Protein AF-A0A1J3F6P7-F1 (afdb_monomer)

Sequence (86 aa):
HIACLFNGENVDYVKQLLASSGLDVNFGIEVLTNRSLICISRCKGTIMMHSLLQQLGREVVCEQSLDEPGKRQFLVDASEIYDVLV

pLDDT: mean 94.46, std 2.75, range [82.12, 97.88]

Mean predicted aligned error: 3.25 Å

Organism: Noccaea caerulescens (NCBI:txid107243)

Solvent-accessible surface area (backbone atoms only — not comparable to full-atom values): 5074 Å² total; per-residue (Å²): 103,51,54,74,74,40,60,64,35,45,47,67,60,53,46,61,75,40,62,83,67,82,55,65,54,68,61,51,52,51,53,34,40,77,68,65,58,33,47,70,39,88,90,71,45,20,31,42,52,53,68,70,57,25,49,52,51,42,50,60,35,45,67,68,28,78,92,43,61,79,75,25,95,61,77,83,50,71,64,62,47,49,69,66,73,110

Secondary structure (DSSP, 8-state):
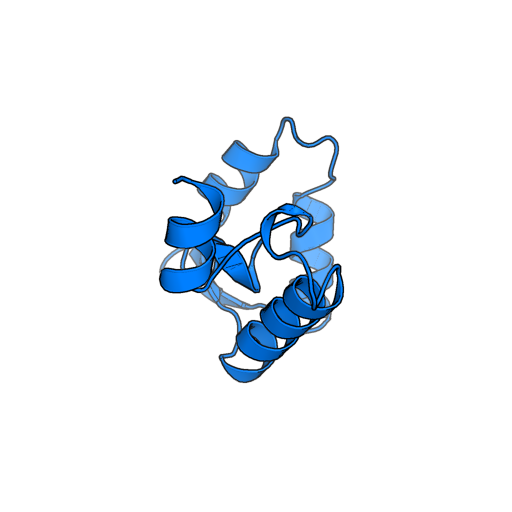-IIIIITTSBHHHHHHHTTTSSS-HHHHHHHHHHTTS-EE-TTT-BEE--HHHHHHHHHHHHTT-SS-GGGSS----HHHHHHHH-

Nearest PDB structures (foldseek):
  6c28-assembly2_B  TM=5.760E-01  e=2.160E-01  Rhodopseudomonas palustris CGA009
  3tqn-assembly2_B  TM=5.061E-01  e=1.514E+00  Coxiella burnetii
  7kk0-assembly1_A  TM=4.589E-01  e=1.852E+00  Variovorax paradoxus
  6fdm-assembly2_C  TM=5.880E-01  e=3.625E+00  Homo sapiens
  6fdm-assembly2_D  TM=5.282E-01  e=5.071E+00  Homo sapiens

Radius of gyration: 14.1 Å; Cα contacts (8 Å, |Δi|>4): 86; chains: 1; bounding box: 34×25×33 Å

Structure (mmCIF, N/CA/C/O backbone):
data_AF-A0A1J3F6P7-F1
#
_entry.id   AF-A0A1J3F6P7-F1
#
loop_
_atom_site.group_PDB
_atom_site.id
_atom_site.type_symbol
_atom_site.label_atom_id
_atom_site.label_alt_id
_atom_site.label_comp_id
_atom_site.label_asym_id
_atom_site.label_entity_id
_atom_site.label_seq_id
_atom_site.pdbx_PDB_ins_code
_atom_site.Cartn_x
_atom_site.Cartn_y
_atom_site.Cartn_z
_atom_site.occupancy
_atom_site.B_iso_or_equiv
_atom_site.auth_seq_id
_atom_site.auth_comp_id
_atom_site.auth_asym_id
_atom_site.auth_atom_id
_atom_site.pdbx_PDB_model_num
ATOM 1 N N . HIS A 1 1 ? -5.808 4.628 -0.103 1.00 88.56 1 HIS A N 1
ATOM 2 C CA . HIS A 1 1 ? -5.628 3.957 -1.410 1.00 88.56 1 HIS A CA 1
ATOM 3 C C . HIS A 1 1 ? -4.340 3.132 -1.468 1.00 88.56 1 HI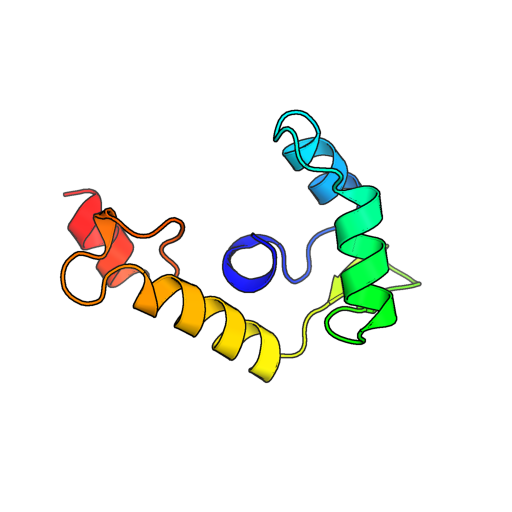S A C 1
ATOM 5 O O . HIS A 1 1 ? -4.437 1.933 -1.265 1.00 88.56 1 HIS A O 1
ATOM 11 N N . ILE A 1 2 ? -3.144 3.713 -1.669 1.00 94.62 2 ILE A N 1
ATOM 12 C CA . ILE A 1 2 ? -1.912 2.923 -1.920 1.00 94.62 2 ILE A CA 1
ATOM 13 C C . ILE A 1 2 ? -1.555 1.963 -0.772 1.00 94.62 2 ILE A C 1
ATOM 15 O O . ILE A 1 2 ? -1.413 0.772 -1.016 1.00 94.62 2 ILE A O 1
ATOM 19 N N . ALA A 1 3 ? -1.478 2.440 0.475 1.00 96.12 3 ALA A N 1
ATOM 20 C CA . ALA A 1 3 ? -1.108 1.598 1.622 1.00 96.12 3 ALA A CA 1
ATOM 21 C C . ALA A 1 3 ? -2.075 0.415 1.866 1.00 96.12 3 ALA A C 1
ATOM 23 O O . ALA A 1 3 ? -1.660 -0.673 2.282 1.00 96.12 3 ALA A O 1
ATOM 24 N N . CYS A 1 4 ? -3.364 0.619 1.587 1.00 95.06 4 CYS A N 1
ATOM 25 C CA . CYS A 1 4 ? -4.414 -0.369 1.825 1.00 95.06 4 CYS A CA 1
ATOM 26 C C . CYS A 1 4 ? -4.573 -1.348 0.655 1.00 95.06 4 CYS A C 1
ATOM 28 O O . CYS A 1 4 ? -4.695 -2.540 0.901 1.00 95.06 4 CYS A O 1
ATOM 30 N N . LEU A 1 5 ? -4.549 -0.855 -0.591 1.00 93.62 5 LEU A N 1
ATOM 31 C CA . LEU A 1 5 ? -5.001 -1.612 -1.767 1.00 93.62 5 LEU A CA 1
ATOM 32 C C . LEU A 1 5 ? -3.957 -1.766 -2.876 1.00 93.62 5 LEU A C 1
ATOM 34 O O . LEU A 1 5 ? -3.945 -2.789 -3.542 1.00 93.62 5 LEU A O 1
ATOM 38 N N . PHE A 1 6 ? -3.113 -0.758 -3.112 1.00 94.94 6 PHE A N 1
ATOM 39 C CA . PHE A 1 6 ? -2.344 -0.665 -4.365 1.00 94.94 6 PHE A CA 1
ATOM 40 C C . PHE A 1 6 ? -0.822 -0.766 -4.194 1.00 94.94 6 PHE A C 1
ATOM 42 O O . PHE A 1 6 ? -0.072 -0.442 -5.115 1.00 94.94 6 PHE A O 1
ATOM 49 N N . ASN A 1 7 ? -0.330 -1.182 -3.025 1.00 96.00 7 ASN A N 1
ATOM 50 C CA . ASN A 1 7 ? 1.093 -1.477 -2.863 1.00 96.00 7 ASN A CA 1
ATOM 51 C C . ASN A 1 7 ? 1.447 -2.746 -3.654 1.00 96.00 7 ASN A C 1
ATOM 53 O O . ASN A 1 7 ? 0.863 -3.797 -3.413 1.00 96.00 7 ASN A O 1
ATOM 57 N N . GLY A 1 8 ? 2.410 -2.651 -4.569 1.00 95.88 8 GLY A N 1
ATOM 58 C CA . GLY A 1 8 ? 2.808 -3.721 -5.487 1.00 95.88 8 GLY A CA 1
ATOM 59 C C . GLY A 1 8 ? 2.092 -3.698 -6.840 1.00 95.88 8 GLY A C 1
ATOM 60 O O . GLY A 1 8 ? 2.515 -4.409 -7.751 1.00 95.88 8 GLY A O 1
ATOM 61 N N . GLU A 1 9 ? 1.064 -2.863 -7.005 1.00 97.25 9 GLU A N 1
ATOM 62 C CA . GLU A 1 9 ? 0.268 -2.798 -8.234 1.00 97.25 9 GLU A CA 1
ATOM 63 C C . GLU A 1 9 ? 0.945 -1.984 -9.339 1.00 97.25 9 GLU A C 1
ATOM 65 O O . GLU A 1 9 ? 1.772 -1.102 -9.082 1.00 97.25 9 GLU A O 1
ATOM 70 N N . ASN A 1 10 ? 0.584 -2.267 -10.592 1.00 97.12 10 ASN A N 1
ATOM 71 C CA . ASN A 1 10 ? 1.084 -1.518 -11.743 1.00 97.12 10 ASN A CA 1
ATOM 72 C C . ASN A 1 10 ? 0.566 -0.066 -11.731 1.00 97.12 10 ASN A C 1
ATOM 74 O O . ASN A 1 10 ? -0.620 0.190 -11.523 1.00 97.12 10 ASN A O 1
ATOM 78 N N . VAL A 1 11 ? 1.458 0.895 -11.974 1.00 96.94 11 VAL A N 1
ATOM 79 C CA . VAL A 1 11 ? 1.149 2.325 -11.868 1.00 96.94 11 VAL A CA 1
ATOM 80 C C . VAL A 1 11 ? 0.090 2.786 -12.872 1.00 96.94 11 VAL A C 1
ATOM 82 O O . VAL A 1 11 ? -0.770 3.591 -12.516 1.00 96.94 11 VAL A O 1
ATOM 85 N N . ASP A 1 12 ? 0.108 2.264 -14.097 1.00 96.00 12 ASP A N 1
ATOM 86 C CA . ASP A 1 12 ? -0.845 2.658 -15.137 1.00 96.00 12 ASP A CA 1
ATOM 87 C C . ASP A 1 12 ? -2.235 2.092 -14.842 1.00 96.00 12 ASP A C 1
ATOM 89 O O . ASP A 1 12 ? -3.237 2.788 -15.012 1.00 96.00 12 ASP A O 1
ATOM 93 N N . TYR A 1 13 ? -2.294 0.881 -14.281 1.00 95.81 13 TYR A N 1
ATOM 94 C CA . TYR A 1 13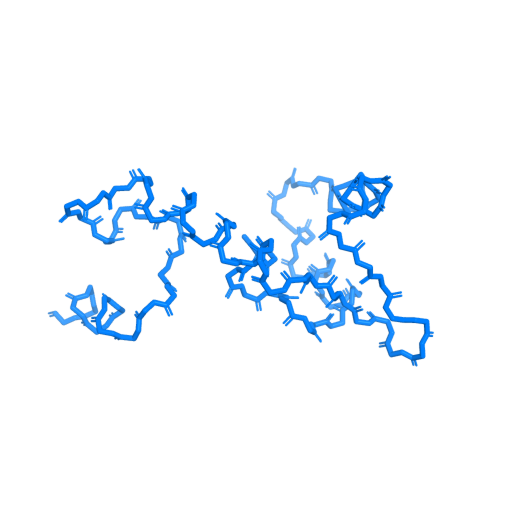 ? -3.538 0.298 -13.782 1.00 95.81 13 TYR A CA 1
ATOM 95 C C . TYR A 1 13 ? -4.157 1.142 -12.657 1.00 95.81 13 TYR A C 1
ATOM 97 O O . TYR A 1 13 ? -5.342 1.476 -12.703 1.00 95.81 13 TYR A O 1
ATOM 105 N N . VAL A 1 14 ? -3.349 1.566 -11.679 1.00 95.56 14 VAL A N 1
ATOM 106 C CA . VAL A 1 14 ? -3.813 2.430 -10.579 1.00 95.56 14 VAL A CA 1
ATOM 107 C C . VAL A 1 14 ? -4.308 3.781 -11.100 1.00 95.56 14 VAL A C 1
ATOM 109 O O . VAL A 1 14 ? -5.354 4.262 -10.660 1.00 95.56 14 VAL A O 1
ATOM 112 N N . LYS A 1 15 ? -3.602 4.386 -12.063 1.00 95.50 15 LYS A N 1
ATOM 113 C CA . LYS A 1 15 ? -4.039 5.630 -12.719 1.00 95.50 15 LYS A CA 1
ATOM 114 C C . LYS A 1 15 ? -5.377 5.462 -13.429 1.00 95.50 15 LYS A C 1
ATOM 116 O O . LYS A 1 15 ? -6.233 6.331 -13.301 1.00 95.50 15 LYS A O 1
ATOM 121 N N . GLN A 1 16 ? -5.570 4.352 -14.139 1.00 95.56 16 GLN A N 1
ATOM 122 C CA . GLN A 1 16 ? -6.815 4.067 -14.847 1.00 95.56 16 GLN A CA 1
ATOM 123 C C . GLN A 1 16 ? -7.991 3.878 -13.882 1.00 95.56 16 GLN A C 1
ATOM 125 O O . GLN A 1 16 ? -9.046 4.473 -14.091 1.00 95.56 16 GLN A O 1
ATOM 130 N N . LEU A 1 17 ? -7.809 3.106 -12.806 1.00 94.50 17 LEU A N 1
ATOM 131 C CA . LEU A 1 17 ? -8.850 2.894 -11.793 1.00 94.50 17 LEU A CA 1
ATOM 132 C C . LEU A 1 17 ? -9.275 4.192 -11.104 1.00 94.50 17 LEU A C 1
ATOM 134 O O . LEU A 1 17 ? -10.447 4.380 -10.788 1.00 94.50 17 LEU A O 1
ATOM 138 N N . LEU A 1 18 ? -8.321 5.088 -10.863 1.00 93.31 18 LEU A N 1
ATOM 139 C CA . LEU A 1 18 ? -8.568 6.351 -10.177 1.00 93.31 18 LEU A CA 1
ATOM 140 C C . LEU A 1 18 ? -8.877 7.507 -11.140 1.00 93.31 18 LEU A C 1
ATOM 142 O O . LEU A 1 18 ? -9.070 8.631 -10.679 1.00 93.31 18 LEU A O 1
ATOM 146 N N . ALA A 1 19 ? -8.987 7.261 -12.449 1.00 91.62 19 ALA A N 1
ATOM 147 C CA . ALA A 1 19 ? -9.215 8.309 -13.446 1.00 91.62 19 ALA A CA 1
ATOM 148 C C . ALA A 1 19 ? -10.522 9.088 -13.212 1.00 91.62 19 ALA A C 1
ATOM 150 O O . ALA A 1 19 ? -10.577 10.291 -13.452 1.00 91.62 19 ALA A O 1
ATOM 151 N N . SER A 1 20 ? -11.565 8.427 -12.697 1.00 90.06 20 SER A N 1
ATOM 152 C CA . SER A 1 20 ? -12.861 9.045 -12.383 1.00 90.06 20 SER A CA 1
ATOM 153 C C . SER A 1 20 ? -12.991 9.515 -10.930 1.00 90.06 20 SER A C 1
ATOM 155 O O . SER A 1 20 ? -14.070 9.936 -10.523 1.00 90.06 20 SER A O 1
ATOM 157 N N . SER A 1 21 ? -11.925 9.438 -10.126 1.00 87.06 21 SER A N 1
ATOM 158 C CA . SER A 1 21 ? -11.973 9.776 -8.693 1.00 87.06 21 SER A CA 1
ATOM 159 C C . SER A 1 21 ? -11.992 11.284 -8.404 1.00 87.06 21 SER A C 1
ATOM 161 O O . SER A 1 21 ? -12.118 11.681 -7.249 1.00 87.06 21 SER A O 1
ATOM 163 N N . GLY A 1 22 ? -11.829 12.130 -9.430 1.00 89.88 22 GLY A N 1
ATOM 164 C CA . GLY A 1 22 ? -11.676 13.582 -9.275 1.00 89.88 22 GLY A CA 1
ATOM 165 C C . GLY A 1 22 ? -10.321 14.009 -8.692 1.00 89.88 22 GLY A C 1
ATOM 166 O O . GLY A 1 22 ? -10.084 15.201 -8.513 1.00 89.88 22 GLY A O 1
ATOM 167 N N . LEU A 1 23 ? -9.429 13.056 -8.404 1.00 90.31 23 LEU A N 1
ATOM 168 C CA . LEU A 1 23 ? -8.067 13.307 -7.947 1.00 90.31 23 LEU A CA 1
ATOM 169 C C . LEU A 1 23 ? -7.131 13.522 -9.138 1.00 90.31 23 LEU A C 1
ATOM 171 O O . LEU A 1 23 ? -7.222 12.818 -10.145 1.00 90.31 23 LEU A O 1
ATOM 175 N N . ASP A 1 24 ? -6.147 14.406 -8.981 1.00 94.62 24 ASP A N 1
ATOM 176 C CA . ASP A 1 24 ? -4.985 14.417 -9.869 1.00 94.62 24 ASP A CA 1
ATOM 177 C C . ASP A 1 24 ? -4.018 13.299 -9.456 1.00 94.62 24 ASP A C 1
ATOM 179 O O . ASP A 1 24 ? -3.088 13.477 -8.663 1.00 94.62 24 ASP A O 1
ATOM 183 N N . VAL A 1 25 ? -4.293 12.096 -9.958 1.00 94.62 25 VAL A N 1
ATOM 184 C CA . VAL A 1 25 ? -3.541 10.882 -9.615 1.00 94.62 25 VAL A CA 1
ATOM 185 C C . VAL A 1 25 ? -2.086 10.981 -10.074 1.00 94.62 25 VAL A C 1
ATOM 187 O O . VAL A 1 25 ? -1.192 10.503 -9.377 1.00 94.62 25 VAL A O 1
ATOM 190 N N . ASN A 1 26 ? -1.831 11.614 -11.225 1.00 95.12 26 ASN A N 1
ATOM 191 C CA . ASN A 1 26 ? -0.475 11.784 -11.743 1.00 95.12 26 ASN A CA 1
ATOM 192 C C . ASN A 1 26 ? 0.344 12.672 -10.809 1.00 95.12 26 ASN A C 1
ATOM 194 O O . ASN A 1 26 ? 1.419 12.256 -10.371 1.00 95.12 26 ASN A O 1
ATOM 198 N N . PHE A 1 27 ? -0.202 13.834 -10.443 1.00 95.81 27 PHE A N 1
ATOM 199 C CA . PHE A 1 27 ? 0.438 14.738 -9.495 1.00 95.81 27 PHE A CA 1
ATOM 200 C C . PHE A 1 27 ? 0.628 14.083 -8.122 1.00 95.81 27 PHE A C 1
ATOM 202 O O . PHE A 1 27 ? 1.701 14.171 -7.527 1.00 95.81 27 PHE A O 1
ATOM 209 N N . GLY A 1 28 ? -0.376 13.350 -7.630 1.00 95.69 28 GLY A N 1
ATOM 210 C CA . GLY A 1 28 ? -0.278 12.623 -6.363 1.00 95.69 28 GLY A CA 1
ATOM 211 C C . GLY A 1 28 ? 0.876 11.613 -6.343 1.00 95.69 28 GLY A C 1
ATOM 212 O O . GLY A 1 28 ? 1.654 11.581 -5.390 1.00 95.69 28 GLY A O 1
ATOM 213 N N . ILE A 1 29 ? 1.031 10.818 -7.405 1.00 95.81 29 ILE A N 1
ATOM 214 C CA . ILE A 1 29 ? 2.124 9.839 -7.525 1.00 95.81 29 ILE A CA 1
ATOM 215 C C . ILE A 1 29 ? 3.486 10.537 -7.619 1.00 95.81 29 ILE A C 1
ATOM 217 O O . ILE A 1 29 ? 4.447 10.088 -6.986 1.00 95.81 29 ILE A O 1
ATOM 221 N N . GLU A 1 30 ? 3.574 11.642 -8.360 1.00 97.00 30 GLU A N 1
ATOM 222 C CA . GLU A 1 30 ? 4.793 12.448 -8.461 1.00 97.00 30 GLU A CA 1
ATOM 223 C C . GLU A 1 30 ? 5.218 12.991 -7.089 1.00 97.00 30 GLU A C 1
ATOM 225 O O . GLU A 1 30 ? 6.357 12.788 -6.667 1.00 97.00 30 GLU A O 1
ATOM 230 N N . VAL A 1 31 ? 4.294 13.598 -6.338 1.00 97.81 31 VAL A N 1
ATOM 231 C CA . VAL A 1 31 ? 4.562 14.132 -4.993 1.00 97.81 31 VAL A CA 1
ATOM 232 C C . VAL A 1 31 ? 5.019 13.034 -4.034 1.00 97.81 31 VAL A C 1
ATOM 234 O O . VAL A 1 31 ? 5.984 13.229 -3.291 1.00 97.81 31 VAL A O 1
ATOM 237 N N . LEU A 1 32 ? 4.354 11.875 -4.042 1.00 97.00 32 LEU A N 1
ATOM 238 C CA . LEU A 1 32 ? 4.727 10.749 -3.183 1.00 97.00 32 LEU A CA 1
ATOM 239 C C . LEU A 1 32 ? 6.117 10.199 -3.532 1.00 97.00 32 LEU A C 1
ATOM 241 O O . LEU A 1 32 ? 6.878 9.856 -2.625 1.00 97.00 32 LEU A O 1
ATOM 245 N N . THR A 1 33 ? 6.467 10.157 -4.820 1.00 97.00 33 THR A N 1
ATOM 246 C CA . THR A 1 33 ? 7.794 9.725 -5.288 1.00 97.00 33 THR A CA 1
ATOM 247 C C . THR A 1 33 ? 8.870 10.738 -4.890 1.00 97.00 33 THR A C 1
ATOM 249 O O . THR A 1 33 ? 9.887 10.360 -4.313 1.00 97.00 33 THR A O 1
ATOM 252 N N . ASN A 1 34 ? 8.620 12.035 -5.096 1.00 97.88 34 ASN A N 1
ATOM 253 C CA . ASN A 1 34 ? 9.540 13.116 -4.723 1.00 97.88 34 ASN A CA 1
ATOM 254 C C . ASN A 1 34 ? 9.800 13.171 -3.209 1.00 97.88 34 ASN A C 1
ATOM 256 O O . ASN A 1 34 ? 10.896 13.518 -2.774 1.00 97.88 34 ASN A O 1
ATOM 260 N N . ARG A 1 35 ? 8.814 12.785 -2.390 1.00 97.12 35 ARG A N 1
ATOM 261 C CA . ARG A 1 35 ? 8.954 12.668 -0.929 1.00 97.12 35 ARG A CA 1
ATOM 262 C C . ARG A 1 35 ? 9.532 11.330 -0.464 1.00 97.12 35 ARG A C 1
ATOM 264 O O . ARG A 1 35 ? 9.588 11.094 0.738 1.00 97.12 35 ARG A O 1
ATOM 271 N N . SER A 1 36 ? 9.956 10.461 -1.383 1.00 96.00 36 SER A N 1
ATOM 272 C CA . SER A 1 36 ? 10.462 9.112 -1.082 1.00 96.00 36 SER A CA 1
ATOM 273 C C . SER A 1 36 ? 9.478 8.239 -0.287 1.00 96.00 36 SER A C 1
ATOM 275 O O . SER A 1 36 ? 9.887 7.315 0.413 1.00 96.00 36 SER A O 1
ATOM 277 N N . LEU A 1 37 ? 8.174 8.521 -0.382 1.00 97.44 37 LEU A N 1
ATOM 278 C CA . LEU A 1 37 ? 7.133 7.740 0.292 1.00 97.44 37 LEU A CA 1
ATOM 279 C C . LEU A 1 37 ? 6.752 6.491 -0.508 1.00 97.44 37 LEU A C 1
ATOM 281 O O . LEU A 1 37 ? 6.316 5.488 0.059 1.00 97.44 37 LEU A O 1
ATOM 285 N N . ILE A 1 38 ? 6.935 6.553 -1.827 1.00 97.44 38 ILE A N 1
ATOM 286 C CA . ILE A 1 38 ? 6.813 5.420 -2.740 1.00 97.44 38 ILE A CA 1
ATOM 287 C C . ILE A 1 38 ? 7.970 5.430 -3.741 1.00 97.44 38 ILE A C 1
ATOM 289 O O . ILE A 1 38 ? 8.605 6.456 -3.977 1.00 97.44 38 ILE A O 1
ATOM 293 N N . CYS A 1 39 ? 8.209 4.286 -4.367 1.00 97.12 39 CYS A N 1
ATOM 294 C CA . CYS A 1 39 ? 9.113 4.123 -5.497 1.00 97.12 39 CYS A CA 1
ATOM 295 C C . CYS A 1 39 ? 8.383 3.375 -6.615 1.00 97.12 39 CYS A C 1
ATOM 297 O O . CYS A 1 39 ? 7.588 2.480 -6.339 1.00 97.12 39 CYS A O 1
ATOM 299 N N . ILE A 1 40 ? 8.658 3.712 -7.875 1.00 97.19 40 ILE A N 1
ATOM 300 C CA . ILE A 1 40 ? 8.146 2.961 -9.024 1.00 97.19 40 ILE A CA 1
ATOM 301 C C . ILE A 1 40 ? 9.258 2.044 -9.529 1.00 97.19 40 ILE A C 1
ATOM 303 O O . ILE A 1 40 ? 10.338 2.499 -9.915 1.00 97.19 40 ILE A O 1
ATOM 307 N N . SER A 1 41 ? 8.996 0.738 -9.536 1.00 95.44 41 SER A N 1
ATOM 308 C CA . SER A 1 41 ? 9.929 -0.258 -10.062 1.00 95.44 41 SER A CA 1
ATOM 309 C C . SER A 1 41 ? 10.201 -0.007 -11.543 1.00 95.44 41 SER A C 1
ATOM 311 O O . SER A 1 41 ? 9.292 -0.088 -12.365 1.00 95.44 41 SER A O 1
ATOM 313 N N . ARG A 1 42 ? 11.467 0.227 -11.907 1.00 91.62 42 ARG A N 1
ATOM 314 C CA . ARG A 1 42 ? 11.858 0.471 -13.307 1.00 91.62 42 ARG A CA 1
ATOM 315 C C . ARG A 1 42 ? 11.582 -0.718 -14.228 1.00 91.62 42 ARG A C 1
ATOM 317 O O . ARG A 1 42 ? 11.295 -0.515 -15.397 1.00 91.62 42 ARG A O 1
ATOM 324 N N . CYS A 1 43 ? 11.667 -1.946 -13.711 1.00 92.69 43 CYS A N 1
ATOM 325 C CA . CYS A 1 43 ? 11.500 -3.152 -14.526 1.00 92.69 43 CYS A CA 1
ATOM 326 C C . CYS A 1 43 ? 10.032 -3.558 -14.707 1.00 92.69 43 CYS A C 1
ATOM 328 O O . CYS A 1 43 ? 9.700 -4.176 -15.711 1.00 92.69 43 CYS A O 1
ATOM 330 N N . LYS A 1 44 ? 9.170 -3.274 -13.719 1.00 92.94 44 LYS A N 1
ATOM 331 C CA . LYS A 1 44 ? 7.773 -3.753 -13.695 1.00 92.94 44 LYS A CA 1
ATOM 332 C C . LYS A 1 44 ? 6.722 -2.639 -13.737 1.00 92.94 44 LYS A C 1
ATOM 334 O O . LYS A 1 44 ? 5.540 -2.933 -13.884 1.00 92.94 44 LYS A O 1
ATOM 339 N N . GLY A 1 45 ? 7.123 -1.380 -13.555 1.00 95.94 45 GLY A N 1
ATOM 340 C CA . GLY A 1 45 ? 6.199 -0.251 -13.429 1.00 95.94 45 GLY A CA 1
ATOM 341 C C . GLY A 1 45 ? 5.308 -0.330 -12.186 1.00 95.94 45 GLY A C 1
ATOM 342 O O . GLY A 1 45 ? 4.230 0.251 -12.175 1.00 95.94 45 GLY A O 1
ATOM 343 N N . THR A 1 46 ? 5.707 -1.080 -11.156 1.00 97.44 46 THR A N 1
ATOM 344 C CA . THR A 1 46 ? 4.889 -1.296 -9.955 1.00 97.44 46 THR A CA 1
ATOM 345 C C . THR A 1 46 ? 5.186 -0.269 -8.875 1.00 97.44 46 THR A C 1
ATOM 347 O O . THR A 1 46 ? 6.348 0.082 -8.653 1.00 97.44 46 THR A O 1
ATOM 350 N N . ILE A 1 47 ? 4.145 0.183 -8.182 1.00 97.88 47 ILE A N 1
ATOM 351 C CA . ILE A 1 47 ? 4.258 1.053 -7.012 1.00 97.88 47 ILE A CA 1
ATOM 352 C C . ILE A 1 47 ? 4.786 0.226 -5.843 1.00 97.88 47 ILE A C 1
ATOM 354 O O . ILE A 1 47 ? 4.257 -0.834 -5.537 1.00 97.88 47 ILE A O 1
ATOM 358 N N . MET A 1 48 ? 5.815 0.723 -5.170 1.00 97.44 48 MET A N 1
ATOM 359 C CA . MET A 1 48 ? 6.432 0.087 -4.013 1.00 97.44 48 MET A CA 1
ATOM 360 C C . MET A 1 48 ? 6.420 1.068 -2.846 1.00 97.44 48 MET A C 1
ATOM 362 O O . MET A 1 48 ? 6.991 2.154 -2.935 1.00 97.44 48 MET A O 1
ATOM 366 N N . MET A 1 49 ? 5.796 0.675 -1.744 1.00 97.69 49 MET A N 1
ATOM 367 C CA . MET A 1 49 ? 5.808 1.392 -0.472 1.00 97.69 49 MET A CA 1
ATOM 368 C C . MET A 1 49 ? 6.552 0.553 0.566 1.00 97.69 49 MET A C 1
ATOM 370 O O . MET A 1 49 ? 6.330 -0.655 0.669 1.00 97.69 49 MET A O 1
ATOM 374 N N . HIS A 1 50 ? 7.441 1.189 1.333 1.00 96.69 50 HIS A N 1
ATOM 375 C CA . HIS A 1 50 ? 8.154 0.518 2.418 1.00 96.69 50 HIS A CA 1
ATOM 376 C C . HIS A 1 50 ? 7.161 -0.013 3.462 1.00 96.69 50 HIS A C 1
ATOM 378 O O . HIS A 1 50 ? 6.177 0.662 3.763 1.00 96.69 50 HIS A O 1
ATOM 384 N N . SER A 1 51 ? 7.423 -1.181 4.053 1.00 96.38 51 SER A N 1
ATOM 385 C CA . SER A 1 51 ? 6.500 -1.836 4.995 1.00 96.38 51 SER A CA 1
ATOM 386 C C . SER A 1 51 ? 6.091 -0.931 6.161 1.00 96.38 51 SER A C 1
ATOM 388 O O . SER A 1 51 ? 4.912 -0.849 6.481 1.00 96.38 51 SER A O 1
ATOM 390 N N . LEU A 1 52 ? 7.038 -0.175 6.729 1.00 97.50 52 LEU A N 1
ATOM 391 C CA . LEU A 1 52 ? 6.753 0.793 7.800 1.00 97.50 52 LEU A CA 1
ATOM 392 C C . LEU A 1 52 ? 5.834 1.938 7.347 1.00 97.50 52 LEU A C 1
ATOM 394 O O . LEU A 1 52 ? 4.954 2.349 8.092 1.00 97.50 52 LEU A O 1
ATOM 398 N N . LEU A 1 53 ? 5.998 2.435 6.117 1.00 97.12 53 LEU A N 1
ATOM 399 C CA . LEU A 1 53 ? 5.107 3.462 5.567 1.00 97.12 53 LEU A CA 1
ATOM 400 C C . LEU A 1 53 ? 3.726 2.889 5.253 1.00 97.12 53 LEU A C 1
ATOM 402 O O . LEU A 1 53 ? 2.720 3.571 5.431 1.00 97.12 53 LEU A O 1
ATOM 406 N N . GLN A 1 54 ? 3.670 1.633 4.810 1.00 96.81 54 GLN A N 1
ATOM 407 C CA . GLN A 1 54 ? 2.411 0.936 4.595 1.00 96.81 54 GLN A CA 1
ATOM 408 C C . GLN A 1 54 ? 1.664 0.737 5.913 1.00 96.81 54 GLN A C 1
ATOM 410 O O . GLN A 1 54 ? 0.460 0.977 5.960 1.00 96.81 54 GLN A O 1
ATOM 415 N N . GLN A 1 55 ? 2.368 0.335 6.970 1.00 96.56 55 GLN A N 1
ATOM 416 C CA . GLN A 1 55 ? 1.804 0.209 8.306 1.00 96.56 55 GLN A CA 1
ATOM 417 C C . GLN A 1 55 ? 1.278 1.559 8.801 1.00 96.56 55 GLN A C 1
ATOM 419 O O . GLN A 1 55 ? 0.095 1.652 9.112 1.00 96.56 55 GLN A O 1
ATOM 424 N N . LEU A 1 56 ? 2.095 2.615 8.745 1.00 96.06 56 LEU A N 1
ATOM 425 C CA . LEU A 1 56 ? 1.679 3.968 9.125 1.00 96.06 56 LEU A CA 1
ATOM 426 C C . LEU A 1 56 ? 0.438 4.424 8.341 1.00 96.06 56 LEU A C 1
ATOM 428 O O . LEU A 1 56 ? -0.520 4.938 8.907 1.00 96.06 56 LEU A O 1
ATOM 432 N N . GLY A 1 57 ? 0.418 4.204 7.025 1.00 95.44 57 GLY A N 1
ATOM 433 C CA . GLY A 1 57 ? -0.727 4.564 6.191 1.00 95.44 57 GLY A CA 1
ATOM 434 C C . GLY A 1 57 ? -2.004 3.792 6.536 1.00 95.44 57 GLY A C 1
ATOM 435 O O . GLY A 1 57 ? -3.095 4.321 6.335 1.00 95.44 57 GLY A O 1
ATOM 436 N N . ARG A 1 58 ? -1.888 2.559 7.044 1.00 95.44 58 ARG A N 1
ATOM 437 C CA . ARG A 1 58 ? -3.025 1.758 7.526 1.00 95.44 58 ARG A CA 1
ATOM 438 C C . ARG A 1 58 ? -3.486 2.205 8.911 1.00 95.44 58 ARG A C 1
ATOM 440 O O . ARG A 1 58 ? -4.689 2.286 9.126 1.00 95.44 58 ARG A O 1
ATOM 447 N N . GLU A 1 59 ? -2.560 2.549 9.803 1.00 95.44 59 GLU A N 1
ATOM 448 C CA . GLU A 1 59 ? -2.864 3.107 11.128 1.00 95.44 59 GLU A CA 1
ATOM 449 C C . GLU A 1 59 ? -3.668 4.408 11.003 1.00 95.44 59 GLU A C 1
ATOM 451 O O . GLU A 1 59 ? -4.721 4.528 11.620 1.00 95.44 59 GLU A O 1
ATOM 456 N N . VAL A 1 60 ? -3.284 5.305 10.089 1.00 95.44 60 VAL A N 1
ATOM 457 C CA . VAL A 1 60 ? -4.046 6.538 9.800 1.00 95.44 60 VAL A CA 1
ATOM 458 C C . VAL A 1 60 ? -5.489 6.250 9.362 1.00 95.44 60 VAL A C 1
ATOM 460 O O . VAL A 1 60 ? -6.395 7.022 9.666 1.00 95.44 60 VAL A O 1
ATOM 463 N N . VAL A 1 61 ? -5.734 5.154 8.636 1.00 94.44 61 VAL A N 1
ATOM 464 C CA . VAL A 1 61 ? -7.103 4.759 8.259 1.00 94.44 61 VAL A CA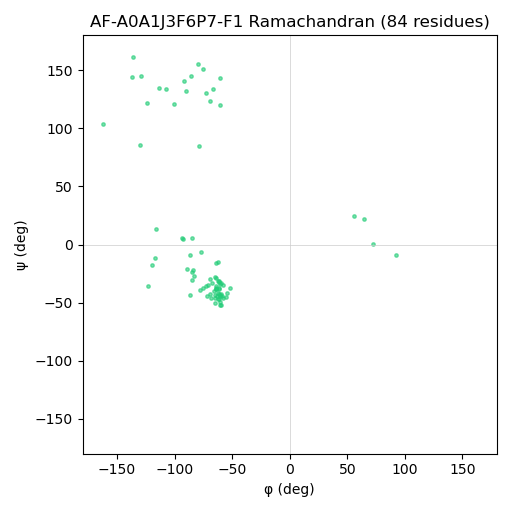 1
ATOM 465 C C . VAL A 1 61 ? -7.854 4.156 9.447 1.00 94.44 61 VAL A C 1
ATOM 467 O O . VAL A 1 61 ? -9.040 4.427 9.608 1.00 94.44 61 VAL A O 1
ATOM 470 N N . CYS A 1 62 ? -7.174 3.383 10.294 1.00 93.50 62 CYS A N 1
ATOM 471 C CA . CYS A 1 62 ? -7.742 2.842 11.528 1.00 93.50 62 CYS A CA 1
ATOM 472 C C . CYS A 1 62 ? -8.219 3.964 12.470 1.00 93.50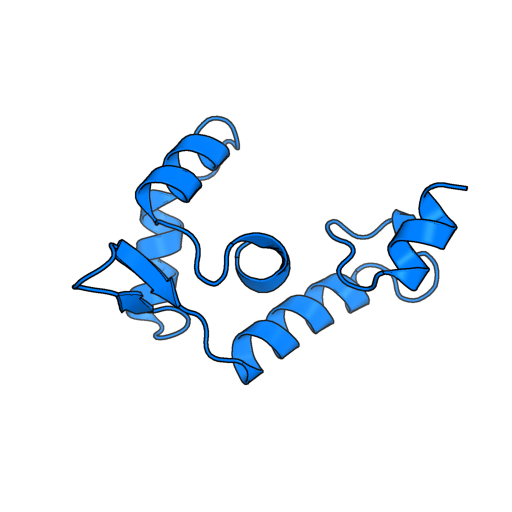 62 CYS A C 1
ATOM 474 O O . CYS A 1 62 ? -9.340 3.925 12.978 1.00 93.50 62 CYS A O 1
ATOM 476 N N . GLU A 1 63 ? -7.420 5.025 12.609 1.00 94.56 63 GLU A N 1
ATOM 477 C CA . GLU A 1 63 ? -7.725 6.200 13.437 1.00 94.56 63 GLU A CA 1
ATOM 478 C C . GLU A 1 63 ? -8.955 6.999 12.973 1.00 94.56 63 GLU A C 1
ATOM 480 O O . GLU A 1 63 ? -9.501 7.778 13.753 1.00 94.56 63 GLU A O 1
ATOM 485 N N . GLN A 1 64 ? -9.445 6.802 11.741 1.00 94.44 64 GLN A N 1
ATOM 486 C CA . GLN A 1 64 ? -10.665 7.471 11.263 1.00 94.44 64 GLN A CA 1
ATOM 487 C C . GLN A 1 64 ? -11.893 7.104 12.105 1.00 94.44 64 GLN A C 1
ATOM 489 O O . GLN A 1 64 ? -12.802 7.920 12.259 1.00 94.44 64 GLN A O 1
ATOM 494 N N . SER A 1 65 ? -11.933 5.881 12.640 1.00 94.44 65 SER A N 1
ATOM 495 C CA . SER A 1 65 ? -12.945 5.455 13.603 1.00 94.44 65 SER A CA 1
ATOM 496 C C . SER A 1 65 ? -12.470 4.206 14.337 1.00 94.44 65 SER A C 1
ATOM 498 O O . SER A 1 65 ? -12.488 3.110 13.782 1.00 94.44 65 SER A O 1
ATOM 500 N N . LEU A 1 66 ? -12.031 4.356 15.585 1.00 89.50 66 LEU A N 1
ATOM 501 C CA . LEU A 1 66 ? -11.528 3.226 16.369 1.00 89.50 66 LEU A CA 1
ATOM 502 C C . LEU A 1 66 ? -12.649 2.248 16.742 1.00 89.50 66 LEU A C 1
ATOM 504 O O . LEU A 1 66 ? -12.469 1.044 16.591 1.00 89.50 66 LEU A O 1
ATOM 508 N N . ASP A 1 67 ? -13.807 2.772 17.146 1.00 92.44 67 ASP A N 1
ATOM 509 C CA . ASP A 1 67 ? -14.915 1.974 17.683 1.00 92.44 67 ASP A CA 1
ATOM 510 C C . ASP A 1 67 ? -15.834 1.380 16.603 1.00 92.44 67 ASP A C 1
ATOM 512 O O . ASP A 1 67 ? -16.510 0.384 16.844 1.00 92.44 67 ASP A O 1
ATOM 516 N N . GLU A 1 68 ? -15.872 1.979 15.408 1.00 93.50 68 GLU A N 1
ATOM 517 C CA . GLU A 1 68 ? -16.763 1.561 14.321 1.00 93.50 68 GLU A CA 1
ATOM 518 C C . GLU A 1 68 ? -15.985 1.379 13.004 1.00 93.50 68 GLU A C 1
ATOM 520 O O . GLU A 1 68 ? -15.950 2.287 12.165 1.00 93.50 68 GLU A O 1
ATOM 525 N N . PRO A 1 69 ? -15.389 0.192 12.766 1.00 92.56 69 PRO A N 1
ATOM 526 C CA . PRO A 1 69 ? -14.609 -0.081 11.559 1.00 92.56 69 PRO A CA 1
ATOM 527 C C . PRO A 1 69 ? -15.354 0.248 10.257 1.00 92.56 69 PRO A C 1
ATOM 529 O O . PRO A 1 69 ? -14.765 0.808 9.334 1.00 92.56 69 PRO A O 1
ATOM 532 N N . GLY A 1 70 ? -16.667 0.004 10.197 1.00 92.81 70 GLY A N 1
ATOM 533 C CA . GLY A 1 70 ? -17.497 0.283 9.018 1.00 92.81 70 GLY A CA 1
ATOM 534 C C . GLY A 1 70 ? -17.583 1.760 8.604 1.00 92.81 70 GLY A C 1
ATOM 535 O O . GLY A 1 70 ? -17.988 2.050 7.480 1.00 92.81 70 GLY A O 1
ATOM 536 N N . LYS A 1 71 ? -17.183 2.704 9.469 1.00 93.81 71 LYS A N 1
ATOM 537 C CA . LYS A 1 71 ? -17.094 4.139 9.136 1.00 93.81 71 LYS A CA 1
ATOM 538 C C . LYS A 1 71 ? -15.755 4.539 8.505 1.00 93.81 71 LYS A C 1
ATOM 540 O O . LYS A 1 71 ? -15.620 5.676 8.050 1.00 93.81 71 LYS A O 1
ATOM 545 N N . ARG A 1 72 ? -14.759 3.647 8.481 1.00 94.50 72 ARG A N 1
ATOM 546 C CA . ARG A 1 72 ? -13.439 3.903 7.884 1.00 94.50 72 ARG A CA 1
ATOM 547 C C . ARG A 1 72 ? -13.517 3.842 6.362 1.00 94.50 72 ARG A C 1
ATOM 549 O O . ARG A 1 72 ? -14.298 3.092 5.786 1.00 94.50 72 ARG A O 1
ATOM 556 N N . GLN A 1 73 ? -12.643 4.585 5.689 1.00 92.25 73 GLN A N 1
ATOM 557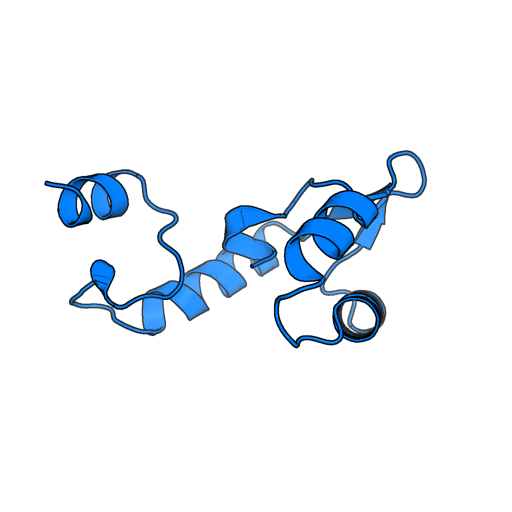 C CA . GLN A 1 73 ? -12.576 4.583 4.227 1.00 92.25 73 GLN A CA 1
ATOM 558 C C . GLN A 1 73 ? -12.096 3.237 3.655 1.00 92.25 73 GLN A C 1
ATOM 560 O O . GLN A 1 73 ? -12.499 2.856 2.558 1.00 92.25 73 GLN A O 1
ATOM 565 N N . PHE A 1 74 ? -11.214 2.535 4.373 1.00 94.38 74 PHE A N 1
ATOM 566 C CA . PHE A 1 74 ? -10.750 1.197 4.009 1.00 94.38 74 PHE A CA 1
ATOM 567 C C . PHE A 1 74 ? -10.703 0.302 5.242 1.00 94.38 74 PHE A C 1
ATOM 569 O O . PHE A 1 74 ? -10.286 0.736 6.313 1.00 94.38 74 PHE A O 1
ATOM 576 N N . LEU A 1 75 ? -11.035 -0.969 5.042 1.00 94.25 75 LEU A N 1
ATOM 577 C CA . LEU A 1 75 ? -10.766 -2.043 5.987 1.00 94.25 75 LEU A CA 1
ATOM 578 C C . LEU A 1 75 ? -9.636 -2.902 5.426 1.00 94.25 75 LEU A C 1
ATOM 580 O O . LEU A 1 75 ? -9.615 -3.213 4.234 1.00 94.25 75 LEU A O 1
ATOM 584 N N . VAL A 1 76 ? -8.666 -3.232 6.272 1.00 90.06 76 VAL A N 1
ATOM 585 C CA . VAL A 1 76 ? -7.501 -4.052 5.893 1.00 90.06 76 VAL A CA 1
ATOM 586 C C . VAL A 1 76 ? -7.406 -5.338 6.700 1.00 90.06 76 VAL A C 1
ATOM 588 O O . VAL A 1 76 ? -6.695 -6.251 6.286 1.00 90.06 76 VAL A O 1
ATOM 591 N N . ASP A 1 77 ? -8.107 -5.405 7.830 1.00 90.62 77 ASP A N 1
ATOM 592 C CA . ASP A 1 77 ? -8.189 -6.591 8.662 1.00 90.62 77 ASP A CA 1
ATOM 593 C C . ASP A 1 77 ? -9.367 -7.472 8.228 1.00 90.62 77 ASP A C 1
ATOM 595 O O . ASP A 1 77 ? -10.480 -6.994 8.015 1.00 90.62 77 ASP A O 1
ATOM 599 N N . ALA A 1 78 ? -9.113 -8.770 8.067 1.00 91.81 78 ALA A N 1
ATOM 600 C CA . ALA A 1 78 ? -10.115 -9.702 7.562 1.00 91.81 78 ALA A CA 1
ATOM 601 C C . ALA A 1 78 ? -11.268 -9.939 8.551 1.00 91.81 78 ALA A C 1
ATOM 603 O O . ALA A 1 78 ? -12.386 -10.197 8.106 1.00 91.81 78 ALA A O 1
ATOM 604 N N . SER A 1 79 ? -11.014 -9.844 9.862 1.00 91.38 79 SER A N 1
ATOM 605 C CA . SER A 1 79 ? -12.062 -9.975 10.877 1.00 91.38 79 SER A CA 1
ATOM 606 C C . SER A 1 79 ? -12.972 -8.751 10.884 1.00 91.38 79 SER A C 1
ATOM 608 O O . SER A 1 79 ? -14.184 -8.910 10.790 1.00 91.38 79 SER A O 1
ATOM 610 N N . GLU A 1 80 ? -12.406 -7.542 10.810 1.00 91.94 80 GLU A N 1
ATOM 611 C CA . GLU A 1 80 ? -13.203 -6.313 10.690 1.00 91.94 80 GLU A CA 1
ATOM 612 C C . GLU A 1 80 ? -14.051 -6.292 9.410 1.00 91.94 80 GLU A C 1
ATOM 614 O O . GLU A 1 80 ? -15.188 -5.826 9.419 1.00 91.94 80 GLU A O 1
ATOM 619 N N . ILE A 1 81 ? -13.514 -6.803 8.295 1.00 93.12 81 ILE A N 1
ATOM 620 C CA . ILE A 1 81 ? -14.269 -6.927 7.038 1.00 93.12 81 ILE A CA 1
ATOM 621 C C . ILE A 1 81 ? -15.455 -7.877 7.214 1.00 93.12 81 ILE A C 1
ATOM 623 O O . ILE A 1 81 ? -16.548 -7.571 6.742 1.00 93.12 81 ILE A O 1
ATOM 627 N N . TYR A 1 82 ? -15.247 -9.022 7.865 1.00 94.38 82 TYR A N 1
ATOM 628 C CA . TYR A 1 82 ? -16.315 -9.982 8.126 1.00 94.38 82 TYR A CA 1
ATOM 629 C C . TYR A 1 82 ? -17.410 -9.369 9.008 1.00 94.38 82 TYR A C 1
ATOM 631 O O . TYR A 1 82 ? -18.582 -9.444 8.647 1.00 94.38 82 TYR A O 1
ATOM 639 N N . ASP A 1 83 ? -17.029 -8.693 10.091 1.00 91.19 83 ASP A N 1
ATOM 640 C CA . ASP A 1 83 ? -17.963 -8.106 11.058 1.00 91.19 83 ASP A CA 1
ATOM 641 C C . ASP A 1 83 ? -18.828 -6.982 10.467 1.00 91.19 83 ASP A C 1
ATOM 643 O O . ASP A 1 83 ? -19.940 -6.752 10.928 1.00 91.19 83 ASP A O 1
ATOM 647 N N . VAL A 1 84 ? -18.339 -6.272 9.445 1.00 93.19 84 VAL A N 1
ATOM 648 C CA . VAL A 1 84 ? -19.105 -5.212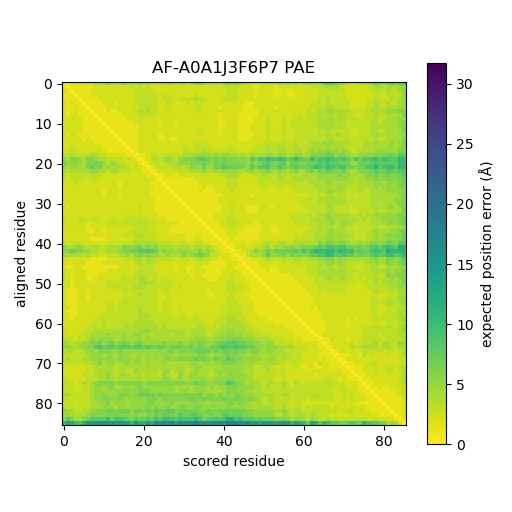 8.763 1.00 93.19 84 VAL A CA 1
ATOM 649 C C . VAL A 1 84 ? -20.029 -5.767 7.670 1.00 93.19 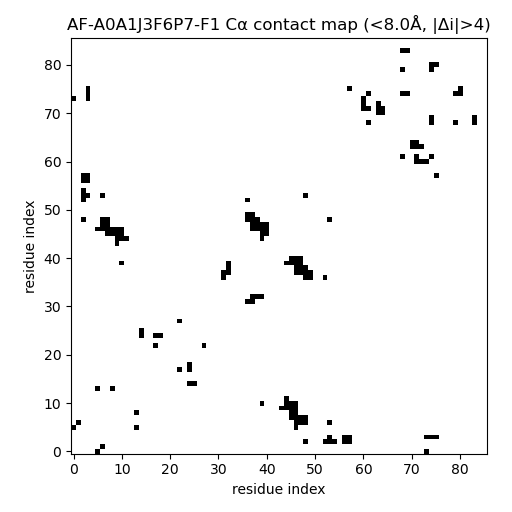84 VAL A C 1
ATOM 651 O O . VAL A 1 84 ? -20.987 -5.100 7.279 1.00 93.19 84 VAL A O 1
ATOM 654 N N . LEU A 1 85 ? -19.747 -6.962 7.143 1.00 92.19 85 LEU A N 1
ATOM 655 C CA . LEU A 1 85 ? -20.525 -7.576 6.060 1.00 92.19 85 LEU A CA 1
ATOM 6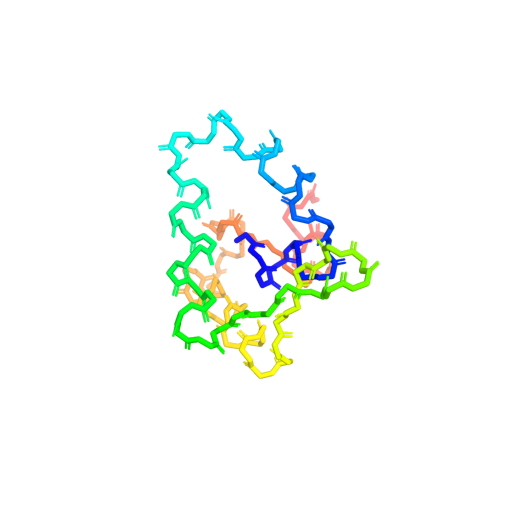56 C C . LEU A 1 85 ? -21.695 -8.446 6.543 1.00 92.19 85 LEU A C 1
ATOM 658 O O . LEU A 1 85 ? -22.596 -8.710 5.742 1.00 92.19 85 LEU A O 1
ATOM 662 N N . VAL A 1 86 ? -21.662 -8.919 7.792 1.00 82.12 86 VAL A N 1
ATOM 663 C CA . VAL A 1 86 ? -22.666 -9.812 8.404 1.00 82.12 86 VAL A CA 1
ATOM 664 C C . VAL A 1 86 ? -23.661 -9.020 9.242 1.00 82.12 86 VAL A C 1
ATOM 666 O O . VAL A 1 86 ? -24.871 -9.318 9.120 1.00 82.12 86 VAL A O 1
#

Foldseek 3Di:
DCLQPAAFHALVVVCVVCVPVPDPSVVVVVVCVVVVQWDQDPVRNGIHGDPVSSVVVVVVQCVCDVPQNLSGPDDRDPVSVVVNVD

InterPro domains:
  IPR044974 Disease resistance protein, plants [PTHR11017] (1-84)
  IPR058192 Disease resistance protein Roq1-like, winged-helix domain [PF23282] (2-65)